Protein AF-A0A091B4Q3-F1 (afdb_monomer)

Foldseek 3Di:
DVVVVVCVVCVVVVVVVVVVVVVVVVVVVVVVVVVVVVVVVLVVVLVQLVCLLLQQHPVRHGHDLVSNLVSLVVCVVVLVCLVVLLCVLVVDPVVPSDDPVSCVRRVVSSVVSNVVSD

Sequence (118 aa):
MMILQFISQNKDLIGLITVSIAGIFVFIKWIDNRNRELKEKRYKTYMDLIGVISGKRVDSSTPNLTEQIAAVWFLLEYKEYYEITTKIFSESDLENMANEIWVQHVLPHIHKLLKEIS

pLDDT: mean 88.36, std 7.77, 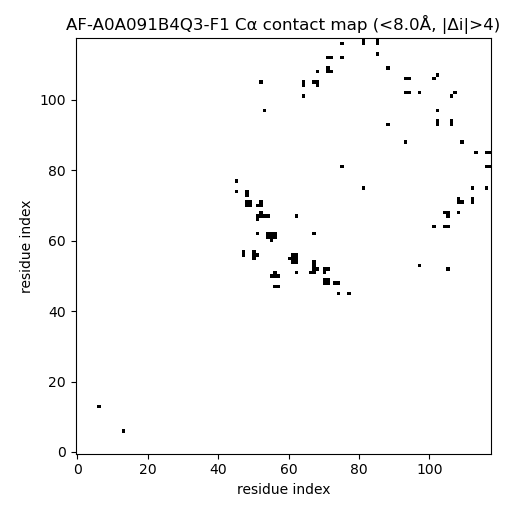range [58.88, 96.44]

Nearest PDB structures (foldseek):
  9had-assembly1_A  TM=3.048E-01  e=9.253E+00  Dermatophagoides farinae

Radius of gyration: 25.97 Å; Cα contacts (8 Å, |Δi|>4): 64; chains: 1; bounding box: 62×28×69 Å

Secondary structure (DSSP, 8-state):
-HHHHHHHHSHHHHHHHHHHHHHHHHHHHHHHHHHHHHHHHHHHHHHHHHHHHTT--TTSPPPPHHHHHHHHHHGGG-GGGHHHHHHHHHHS-HHHHS-HHHHHHTHHHHHHHHHHH-

Structure (mmCIF, N/CA/C/O backbone):
data_AF-A0A091B4Q3-F1
#
_entry.id   AF-A0A091B4Q3-F1
#
loop_
_atom_site.group_PDB
_atom_site.id
_atom_site.type_symbol
_atom_site.label_atom_id
_atom_site.label_alt_id
_atom_site.label_comp_id
_atom_site.label_asym_id
_atom_site.label_entity_id
_atom_site.label_seq_id
_atom_site.pdbx_PDB_ins_code
_atom_site.Cartn_x
_atom_site.Cartn_y
_atom_site.Cartn_z
_atom_site.occupancy
_atom_site.B_iso_or_equiv
_atom_site.auth_seq_id
_atom_site.auth_comp_id
_atom_site.auth_asym_id
_atom_site.auth_atom_id
_atom_site.pdbx_PDB_model_num
ATOM 1 N N . MET A 1 1 ? -43.521 10.292 39.252 1.00 58.88 1 MET A N 1
ATOM 2 C CA . MET A 1 1 ? -42.911 10.166 40.598 1.00 58.88 1 MET A CA 1
ATOM 3 C C . MET A 1 1 ? -42.033 8.917 40.733 1.00 58.88 1 MET A C 1
ATOM 5 O O . MET A 1 1 ? -40.909 9.047 41.194 1.00 58.88 1 MET A O 1
ATOM 9 N N . MET A 1 2 ? -42.471 7.750 40.239 1.00 72.25 2 MET A N 1
ATOM 10 C CA . MET A 1 2 ? -41.724 6.477 40.315 1.00 72.25 2 MET A CA 1
ATOM 11 C C . MET A 1 2 ? -40.337 6.488 39.632 1.00 72.25 2 MET A C 1
ATOM 13 O O . MET A 1 2 ? -39.372 5.972 40.184 1.00 72.25 2 MET A O 1
ATOM 17 N N . ILE A 1 3 ? -40.208 7.131 38.464 1.00 75.19 3 ILE A N 1
ATOM 18 C CA . ILE A 1 3 ? -38.946 7.182 37.694 1.00 75.19 3 ILE A CA 1
ATOM 19 C C . ILE A 1 3 ? -37.865 8.012 38.408 1.00 75.19 3 ILE A C 1
ATOM 21 O O . ILE A 1 3 ? -36.706 7.617 38.448 1.00 75.19 3 ILE A O 1
ATOM 25 N N . LEU A 1 4 ? -38.236 9.141 39.019 1.00 76.81 4 LEU A N 1
ATOM 26 C CA . LEU A 1 4 ? -37.291 10.002 39.744 1.00 76.81 4 LEU A CA 1
ATOM 27 C C . LEU A 1 4 ? -36.762 9.327 41.016 1.00 76.81 4 LEU A C 1
ATOM 29 O O . LEU A 1 4 ? -35.579 9.449 41.323 1.00 76.81 4 LEU A O 1
ATOM 33 N N . GLN A 1 5 ? -37.612 8.574 41.720 1.00 79.69 5 GLN A N 1
ATOM 34 C CA . GLN A 1 5 ? -37.189 7.770 42.871 1.00 79.69 5 GLN A CA 1
ATOM 35 C C . GLN A 1 5 ? -36.240 6.645 42.449 1.00 79.69 5 GLN A C 1
ATOM 37 O O . GLN A 1 5 ? -35.200 6.467 43.078 1.00 79.69 5 GLN A O 1
ATOM 42 N N . PHE A 1 6 ? -36.536 5.959 41.341 1.00 79.00 6 PHE A N 1
ATOM 43 C CA . PHE A 1 6 ? -35.657 4.933 40.781 1.00 79.00 6 PHE A CA 1
ATOM 44 C C . PHE A 1 6 ? -34.274 5.489 40.404 1.00 79.00 6 PHE A C 1
ATOM 46 O O . PHE A 1 6 ? -33.256 4.909 40.778 1.00 79.00 6 PHE A O 1
ATOM 53 N N . ILE A 1 7 ? -34.225 6.637 39.719 1.00 78.75 7 ILE A N 1
ATOM 54 C CA . ILE A 1 7 ? -32.966 7.303 39.346 1.00 78.75 7 ILE A CA 1
ATOM 55 C C . ILE A 1 7 ? -32.193 7.749 40.592 1.00 78.75 7 ILE A C 1
ATOM 57 O O . ILE A 1 7 ? -30.980 7.577 40.647 1.00 78.75 7 ILE A O 1
ATOM 61 N N . SER A 1 8 ? -32.875 8.286 41.608 1.00 81.06 8 SER A N 1
ATOM 62 C CA . SER A 1 8 ? -32.227 8.718 42.850 1.00 81.06 8 SER A CA 1
ATOM 63 C C . SER A 1 8 ? -31.638 7.553 43.647 1.00 81.06 8 SER A C 1
ATOM 65 O O . SER A 1 8 ? -30.591 7.722 44.262 1.00 81.06 8 SER A O 1
ATOM 67 N N . GLN A 1 9 ? -32.296 6.390 43.651 1.00 86.25 9 GLN A N 1
ATOM 68 C CA . GLN A 1 9 ? -31.835 5.199 44.374 1.00 86.25 9 GLN A CA 1
ATOM 69 C C . GLN A 1 9 ? -30.707 4.460 43.648 1.00 86.25 9 GLN A C 1
ATOM 71 O O . GLN A 1 9 ? -29.874 3.837 44.295 1.00 86.25 9 GLN A O 1
ATOM 76 N N . ASN A 1 10 ? -30.655 4.550 42.317 1.00 88.06 10 ASN A N 1
ATOM 77 C CA . ASN A 1 10 ? -29.676 3.842 41.487 1.00 88.06 10 ASN A CA 1
ATOM 78 C C . ASN A 1 10 ? -28.649 4.785 40.843 1.00 88.06 10 ASN A C 1
ATOM 80 O O . ASN A 1 10 ? -27.992 4.408 39.875 1.00 88.06 10 ASN A O 1
ATOM 84 N N . LYS A 1 11 ? -28.515 6.017 41.349 1.00 85.44 11 LYS A N 1
ATOM 85 C CA . LYS A 1 11 ? -27.694 7.079 40.748 1.00 85.44 11 LYS A CA 1
ATOM 86 C C . LYS A 1 11 ? -26.252 6.636 40.498 1.00 85.44 11 LYS A C 1
ATOM 88 O O . LYS A 1 11 ? -25.724 6.890 39.418 1.00 85.44 11 LYS A O 1
ATOM 93 N N . ASP A 1 12 ? -25.651 5.938 41.457 1.00 87.81 12 ASP A N 1
ATOM 94 C CA . ASP A 1 12 ? -24.267 5.466 41.355 1.00 87.81 12 ASP A CA 1
ATOM 95 C C . ASP A 1 12 ? -24.122 4.361 40.305 1.00 87.81 12 ASP A C 1
ATOM 97 O O . ASP A 1 12 ? -23.183 4.377 39.512 1.00 87.81 12 ASP A O 1
ATOM 101 N N . LEU A 1 13 ? -25.095 3.449 40.228 1.00 89.06 13 LEU A N 1
ATOM 102 C CA . LEU A 1 13 ? -25.124 2.378 39.232 1.00 89.06 13 LEU A CA 1
ATOM 103 C C . LEU A 1 13 ? -25.328 2.937 37.815 1.00 89.06 13 LEU A C 1
ATOM 105 O O . LEU A 1 13 ? -24.629 2.548 36.885 1.00 89.06 13 LEU A O 1
ATOM 109 N N . ILE A 1 14 ? -26.247 3.894 37.652 1.00 88.19 14 ILE A N 1
ATOM 110 C CA . ILE A 1 14 ? -26.491 4.589 36.381 1.00 88.19 14 ILE A CA 1
ATOM 111 C C . ILE A 1 14 ? -25.250 5.386 35.966 1.00 88.19 14 ILE A C 1
ATOM 113 O O . ILE A 1 14 ? -24.865 5.359 34.796 1.00 88.19 14 ILE A O 1
ATOM 117 N N . GLY A 1 15 ? -24.602 6.068 36.914 1.00 88.00 15 GLY A N 1
ATOM 118 C CA . GLY A 1 15 ? -23.350 6.785 36.687 1.00 88.00 15 GLY A CA 1
ATOM 119 C C . GLY A 1 15 ? -22.236 5.850 36.222 1.00 88.00 15 GLY A C 1
ATOM 120 O O . GLY A 1 15 ? -21.606 6.118 35.201 1.00 88.00 15 GLY A O 1
ATOM 121 N N . LEU A 1 16 ? -22.056 4.717 36.907 1.00 90.81 16 LEU A N 1
ATOM 122 C CA . LEU A 1 16 ? -21.085 3.688 36.540 1.00 90.81 16 LEU A CA 1
ATOM 123 C C . LEU A 1 16 ? -21.344 3.163 35.123 1.00 90.81 16 LEU A C 1
ATOM 125 O O . LEU A 1 16 ? -20.439 3.183 34.298 1.00 90.81 16 LEU A O 1
ATOM 129 N N . ILE A 1 17 ? -22.586 2.776 34.811 1.00 92.31 17 ILE A N 1
ATOM 130 C CA . ILE A 1 17 ? -22.971 2.285 33.480 1.00 92.31 17 ILE A CA 1
ATOM 131 C C . ILE A 1 17 ? -22.696 3.346 32.412 1.00 92.31 17 ILE A C 1
ATOM 133 O O . ILE A 1 17 ? -22.131 3.037 31.366 1.00 92.31 17 ILE A O 1
ATOM 137 N N . THR A 1 18 ? -23.046 4.605 32.679 1.00 90.94 18 THR A N 1
ATOM 138 C CA . THR A 1 18 ? -22.825 5.711 31.738 1.00 90.94 18 THR A CA 1
ATOM 139 C C . THR A 1 18 ? -21.336 5.915 31.464 1.00 90.94 18 THR A C 1
ATOM 141 O O . THR A 1 18 ? -20.934 6.011 30.305 1.00 90.94 18 THR A O 1
ATOM 144 N N . VAL A 1 19 ? -20.503 5.929 32.509 1.00 93.81 19 VAL A N 1
ATOM 145 C CA . VAL A 1 19 ? -19.044 6.061 32.379 1.00 93.81 19 VAL A CA 1
ATOM 146 C C . VAL A 1 19 ? -18.446 4.854 31.657 1.00 93.81 19 VAL A C 1
ATOM 148 O O . VAL A 1 19 ? -17.611 5.032 30.772 1.00 93.81 19 VAL A O 1
ATOM 151 N N . SER A 1 20 ? -18.895 3.636 31.967 1.00 93.38 20 SER A N 1
ATOM 152 C CA . SER A 1 20 ? -18.443 2.419 31.289 1.00 93.38 20 SER A CA 1
ATOM 153 C C . SER A 1 20 ? -18.787 2.435 29.799 1.00 93.38 20 SER A C 1
ATOM 155 O O . SER A 1 20 ? -17.919 2.160 28.972 1.00 93.38 20 SER A O 1
ATOM 157 N N . ILE A 1 21 ? -20.016 2.817 29.436 1.00 95.31 21 ILE A N 1
ATOM 158 C CA . ILE A 1 21 ? -20.439 2.940 28.034 1.00 95.31 21 ILE A CA 1
ATOM 159 C C . ILE A 1 21 ? -19.628 4.026 27.321 1.00 95.31 21 ILE A C 1
ATOM 161 O O . ILE A 1 21 ? -19.137 3.795 26.216 1.00 95.31 21 ILE A O 1
ATOM 165 N N . ALA A 1 22 ? -19.437 5.189 27.952 1.00 94.44 22 ALA A N 1
ATOM 166 C CA . ALA A 1 22 ? -18.627 6.265 27.388 1.00 94.44 22 ALA A CA 1
ATOM 167 C C . ALA A 1 22 ? -17.172 5.819 27.156 1.00 94.44 22 ALA A C 1
ATOM 169 O O . ALA A 1 22 ? -16.610 6.084 26.093 1.00 94.44 22 ALA A O 1
ATOM 170 N N . GLY A 1 23 ? -16.582 5.090 28.108 1.00 95.69 23 GLY A N 1
ATOM 171 C CA . GLY A 1 23 ? -15.241 4.521 27.981 1.00 95.69 23 GLY A CA 1
ATOM 172 C C . GLY A 1 23 ? -15.123 3.541 26.812 1.00 95.69 23 GLY A C 1
ATOM 173 O O . GLY A 1 23 ? -14.208 3.667 25.999 1.00 95.69 23 GLY A O 1
ATOM 174 N N . ILE A 1 24 ? -16.082 2.619 26.671 1.00 96.44 24 ILE A N 1
ATOM 175 C CA . ILE A 1 24 ? -16.132 1.670 25.547 1.00 96.44 24 ILE A CA 1
ATOM 176 C C . ILE A 1 24 ? -16.269 2.414 24.215 1.00 96.44 24 ILE A C 1
ATOM 178 O O . ILE A 1 24 ? -15.564 2.098 23.260 1.00 96.44 24 ILE A O 1
ATOM 182 N N . PHE A 1 25 ? -17.130 3.429 24.146 1.00 95.50 25 PHE A N 1
ATOM 183 C CA . PHE A 1 25 ? -17.317 4.216 22.929 1.00 95.50 25 PHE A CA 1
ATOM 184 C C . PHE A 1 25 ? -16.029 4.932 22.498 1.00 95.50 25 PHE A C 1
ATOM 186 O O . PHE A 1 25 ? -15.643 4.875 21.329 1.00 95.50 25 PHE A O 1
ATOM 193 N N . VAL A 1 26 ? -15.330 5.570 23.442 1.00 95.69 26 VAL A N 1
ATOM 194 C CA .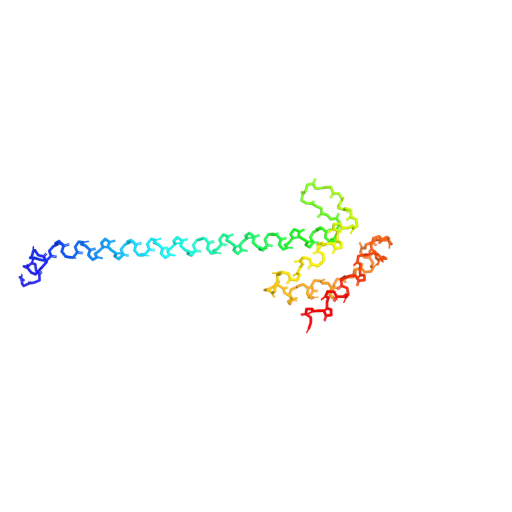 VAL A 1 26 ? -14.033 6.211 23.176 1.00 95.69 26 VAL A CA 1
ATOM 195 C C . VAL A 1 26 ? -13.001 5.183 22.714 1.00 95.69 26 VAL A C 1
ATOM 197 O O . VAL A 1 26 ? -12.260 5.449 21.769 1.00 95.69 26 VAL A O 1
ATOM 200 N N . PHE A 1 27 ? -12.981 4.001 23.329 1.00 95.25 27 PHE A N 1
ATOM 201 C CA . PHE A 1 27 ? -12.070 2.925 22.956 1.00 95.25 27 PHE A CA 1
ATOM 202 C C . PHE A 1 27 ? -12.323 2.404 21.535 1.00 95.25 27 PHE A C 1
ATOM 204 O O . PHE A 1 27 ? -11.382 2.301 20.750 1.00 95.25 27 PHE A O 1
ATOM 211 N N . ILE A 1 28 ? -13.585 2.159 21.164 1.00 96.06 28 ILE A N 1
ATOM 212 C CA . ILE A 1 28 ? -13.962 1.760 19.798 1.00 96.06 28 ILE A CA 1
ATOM 213 C C . ILE A 1 28 ? -13.516 2.828 18.798 1.00 96.06 28 ILE A C 1
ATOM 215 O O . ILE A 1 28 ? -12.833 2.521 17.823 1.00 96.06 28 ILE A O 1
ATOM 219 N N . LYS A 1 29 ? -13.810 4.102 19.080 1.00 95.56 29 LYS A N 1
ATOM 220 C CA . LYS A 1 29 ? -13.409 5.216 18.213 1.00 95.56 29 LYS A CA 1
ATOM 221 C C . LYS A 1 29 ? -11.888 5.314 18.051 1.00 95.56 29 LYS A C 1
ATOM 223 O O . LYS A 1 29 ? -11.401 5.665 16.977 1.00 95.56 29 LYS A O 1
ATOM 228 N N . TRP A 1 30 ? -11.132 5.018 19.107 1.00 95.69 30 TRP A N 1
ATOM 229 C CA . TRP A 1 30 ? -9.674 4.976 19.050 1.00 95.69 30 TRP A CA 1
ATOM 230 C C . TRP A 1 30 ? -9.166 3.825 18.170 1.00 95.69 30 TRP A C 1
ATOM 232 O O . TRP A 1 30 ? -8.296 4.060 17.329 1.00 95.69 30 TRP A O 1
ATOM 242 N N . ILE A 1 31 ? -9.744 2.623 18.296 1.00 95.88 31 ILE A N 1
ATOM 243 C CA . ILE A 1 31 ? -9.432 1.480 17.421 1.00 95.88 31 ILE A CA 1
ATOM 244 C C . ILE A 1 31 ? -9.715 1.835 15.959 1.00 95.88 31 ILE A C 1
ATOM 246 O O . ILE A 1 31 ? -8.856 1.627 15.101 1.00 95.88 31 ILE A O 1
ATOM 250 N N . ASP A 1 32 ? -10.877 2.418 15.672 1.00 94.44 32 ASP A N 1
ATOM 251 C CA . ASP A 1 32 ? -11.253 2.815 14.314 1.00 94.44 32 ASP A CA 1
ATOM 252 C C . ASP A 1 32 ? -10.270 3.827 13.726 1.00 94.44 32 ASP A C 1
ATOM 254 O O . ASP A 1 32 ? -9.810 3.673 12.590 1.00 94.44 32 ASP A O 1
ATOM 258 N N . ASN A 1 33 ? -9.881 4.836 14.513 1.00 94.69 33 ASN A N 1
ATOM 259 C CA . ASN A 1 33 ? -8.894 5.815 14.077 1.00 94.69 33 ASN A CA 1
ATOM 260 C C . ASN A 1 33 ? -7.530 5.161 13.801 1.00 94.69 33 ASN A C 1
ATOM 262 O O . ASN A 1 33 ? -6.919 5.418 12.764 1.00 94.69 33 ASN A O 1
ATOM 266 N N . ARG A 1 34 ? -7.075 4.264 14.682 1.00 94.56 34 ARG A N 1
ATOM 267 C CA . ARG A 1 34 ? -5.808 3.542 14.511 1.00 94.56 34 ARG A CA 1
ATOM 268 C C . ARG A 1 34 ? -5.824 2.650 13.271 1.00 94.56 34 ARG A C 1
ATOM 270 O O . ARG A 1 34 ? -4.830 2.598 12.546 1.00 94.56 34 ARG A O 1
ATOM 277 N N . ASN A 1 35 ? -6.947 1.990 13.000 1.00 93.88 35 ASN A N 1
ATOM 278 C CA . ASN A 1 35 ? -7.140 1.175 11.805 1.00 93.88 35 ASN A CA 1
ATOM 279 C C . ASN A 1 35 ? -7.103 2.023 10.531 1.00 93.88 35 ASN A C 1
ATOM 281 O O . ASN A 1 35 ? -6.462 1.628 9.556 1.00 93.88 35 ASN A O 1
ATOM 285 N N . ARG A 1 36 ? -7.737 3.201 10.537 1.00 93.25 36 ARG A N 1
ATOM 286 C CA . ARG A 1 36 ? -7.672 4.142 9.412 1.00 93.25 36 ARG A CA 1
ATOM 287 C C . ARG A 1 36 ? -6.239 4.605 9.149 1.00 93.25 36 ARG A C 1
ATOM 289 O O . ARG A 1 36 ? -5.777 4.496 8.020 1.00 93.25 36 ARG A O 1
ATOM 296 N N . GLU A 1 37 ? -5.511 5.018 10.185 1.00 94.44 37 GLU A N 1
ATOM 297 C CA . GLU A 1 37 ? -4.109 5.437 10.051 1.00 94.44 37 GLU A CA 1
ATOM 298 C C . GLU A 1 37 ? -3.208 4.312 9.517 1.00 94.44 37 GLU A C 1
ATOM 300 O O . GLU A 1 37 ? -2.303 4.557 8.722 1.00 94.44 37 GLU A O 1
ATOM 305 N N . LEU A 1 38 ? -3.437 3.061 9.939 1.00 92.94 38 LEU A N 1
ATOM 306 C CA . LEU A 1 38 ? -2.702 1.910 9.407 1.00 92.94 38 LEU A CA 1
ATOM 307 C C . LEU A 1 38 ? -3.005 1.677 7.924 1.00 92.94 38 LEU A C 1
ATOM 309 O O . LEU A 1 38 ? -2.074 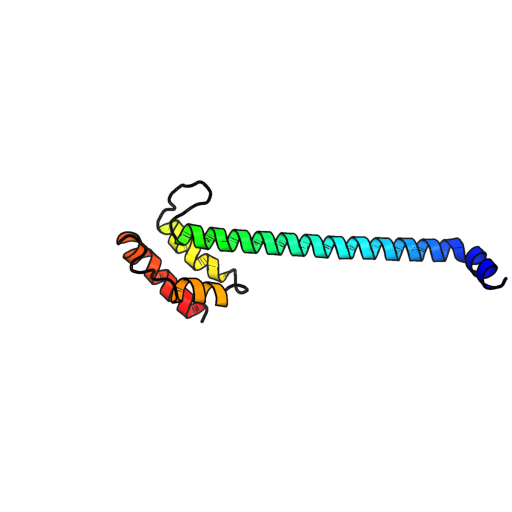1.436 7.157 1.00 92.94 38 LEU A O 1
ATOM 313 N N . LYS A 1 39 ? -4.273 1.786 7.511 1.00 91.88 39 LYS A N 1
ATOM 314 C CA . LYS A 1 39 ? -4.670 1.670 6.100 1.00 91.88 39 LYS A CA 1
ATOM 315 C C . LYS A 1 39 ? -4.041 2.767 5.245 1.00 91.88 39 LYS A C 1
ATOM 317 O O . LYS A 1 39 ? -3.441 2.457 4.222 1.00 91.88 39 LYS A O 1
ATOM 322 N N . GLU A 1 40 ? -4.110 4.019 5.690 1.00 93.19 40 GLU A N 1
ATOM 323 C CA . GLU A 1 40 ? -3.496 5.158 4.995 1.00 93.19 40 GLU A CA 1
ATOM 324 C C . GLU A 1 40 ? -1.981 4.988 4.867 1.00 93.19 40 GLU A C 1
ATOM 326 O O . GLU A 1 40 ? -1.421 5.182 3.788 1.00 93.19 40 GLU A O 1
ATOM 331 N N . LYS A 1 41 ? -1.311 4.554 5.944 1.00 93.88 41 LYS A N 1
ATOM 332 C CA . LYS A 1 41 ? 0.128 4.286 5.916 1.00 93.88 41 LYS A CA 1
ATOM 333 C C . LYS A 1 41 ? 0.473 3.169 4.931 1.00 93.88 41 LYS A C 1
ATOM 335 O O . LYS A 1 41 ? 1.391 3.349 4.140 1.00 93.88 41 LYS A O 1
ATOM 340 N N . ARG A 1 42 ? -0.265 2.049 4.940 1.00 93.50 42 ARG A N 1
ATOM 341 C CA . ARG A 1 42 ? -0.043 0.947 3.986 1.00 93.50 42 ARG A CA 1
ATOM 342 C C . ARG A 1 42 ? -0.272 1.386 2.546 1.00 93.50 42 ARG A C 1
ATOM 344 O O . ARG A 1 42 ? 0.550 1.068 1.697 1.00 93.50 42 ARG A O 1
ATOM 351 N N . TYR A 1 43 ? -1.342 2.133 2.278 1.00 94.00 43 TYR A N 1
ATOM 352 C CA . TYR A 1 43 ? -1.616 2.681 0.950 1.00 94.00 43 TYR A CA 1
ATOM 353 C C . TYR A 1 43 ? -0.486 3.597 0.469 1.00 94.00 43 TYR A C 1
ATOM 355 O O . TYR A 1 43 ? -0.010 3.463 -0.656 1.00 94.00 43 TYR A O 1
ATOM 363 N N . LYS A 1 44 ? -0.007 4.496 1.337 1.00 93.88 44 LYS A N 1
ATOM 364 C CA . LYS A 1 44 ? 1.110 5.383 1.013 1.00 93.88 44 LYS A CA 1
ATOM 365 C C . LYS A 1 44 ? 2.379 4.594 0.696 1.00 93.88 44 LYS A C 1
ATOM 367 O O . LYS A 1 44 ? 2.999 4.849 -0.326 1.00 93.88 44 LYS A O 1
ATOM 372 N N . THR A 1 45 ? 2.732 3.610 1.524 1.00 94.25 45 THR A N 1
ATOM 373 C CA . THR A 1 45 ? 3.910 2.767 1.274 1.00 94.25 45 THR A CA 1
ATOM 374 C C . THR A 1 45 ? 3.775 1.964 -0.019 1.00 94.25 45 THR A C 1
ATOM 376 O O . THR A 1 45 ? 4.742 1.865 -0.764 1.00 94.25 45 THR A O 1
ATOM 379 N N . TYR A 1 46 ? 2.584 1.445 -0.324 1.00 95.19 46 TYR A N 1
ATOM 380 C CA . TYR A 1 46 ? 2.312 0.798 -1.607 1.00 95.19 46 TYR A CA 1
ATOM 381 C C . TYR A 1 46 ? 2.573 1.749 -2.787 1.00 95.19 46 TYR A C 1
ATOM 383 O O . TYR A 1 46 ? 3.315 1.401 -3.702 1.00 95.19 46 TYR A O 1
ATOM 391 N N . MET A 1 47 ? 2.042 2.974 -2.746 1.00 92.38 47 MET A N 1
ATOM 392 C CA . MET A 1 47 ? 2.276 3.959 -3.808 1.00 92.38 47 MET A CA 1
ATOM 393 C C . MET A 1 47 ? 3.741 4.397 -3.904 1.00 92.38 47 MET A C 1
ATOM 395 O O . MET A 1 47 ? 4.245 4.599 -5.008 1.00 92.38 47 MET A O 1
ATOM 399 N N . ASP A 1 48 ? 4.446 4.487 -2.776 1.00 92.00 48 ASP A N 1
ATOM 400 C CA . ASP A 1 48 ? 5.883 4.763 -2.763 1.00 92.00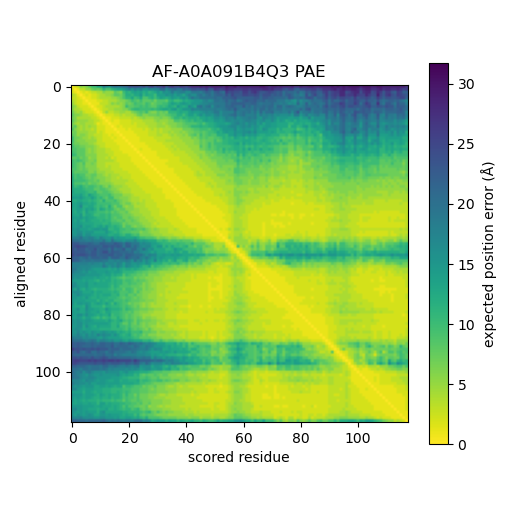 48 ASP A CA 1
ATOM 401 C C . ASP A 1 48 ? 6.667 3.635 -3.463 1.00 92.00 48 ASP A C 1
ATOM 403 O O . ASP A 1 48 ? 7.576 3.926 -4.239 1.00 92.00 48 ASP A O 1
ATOM 407 N N . LEU A 1 49 ? 6.296 2.359 -3.264 1.00 93.31 49 LEU A N 1
ATOM 408 C CA . LEU A 1 49 ? 6.902 1.223 -3.977 1.00 93.31 49 LEU A CA 1
ATOM 409 C C . LEU A 1 49 ? 6.661 1.309 -5.488 1.00 93.31 49 LEU A C 1
ATOM 411 O O . LEU A 1 49 ? 7.603 1.137 -6.258 1.00 93.31 49 LEU A O 1
ATOM 415 N N . ILE A 1 50 ? 5.437 1.632 -5.916 1.00 91.38 50 ILE A N 1
ATOM 416 C CA . ILE A 1 50 ? 5.125 1.855 -7.337 1.00 91.38 50 ILE 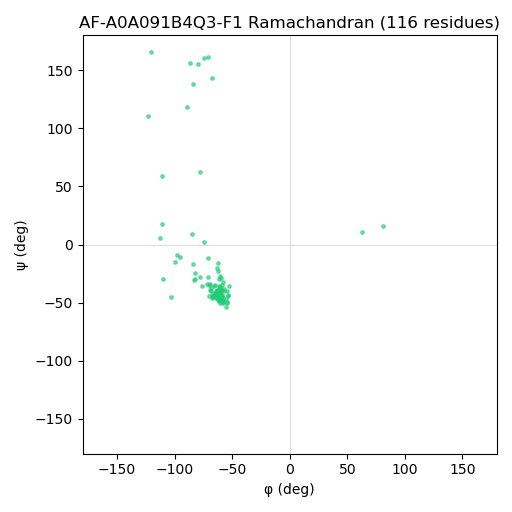A CA 1
ATOM 417 C C . ILE A 1 50 ? 5.987 2.990 -7.913 1.00 91.38 50 ILE A C 1
ATOM 419 O O . ILE A 1 50 ? 6.568 2.844 -8.990 1.00 91.38 50 ILE A O 1
ATOM 423 N N . GLY A 1 51 ? 6.144 4.093 -7.175 1.00 88.19 51 GLY A N 1
ATOM 424 C CA . GLY A 1 51 ? 7.025 5.196 -7.563 1.00 88.19 51 GLY A CA 1
ATOM 425 C C . GLY A 1 51 ? 8.482 4.754 -7.717 1.00 88.19 51 GLY A C 1
ATOM 426 O O . GLY A 1 51 ? 9.106 5.034 -8.743 1.00 88.19 51 GLY A O 1
ATOM 427 N N . VAL A 1 52 ? 9.002 3.982 -6.758 1.00 90.00 52 VAL A N 1
ATOM 428 C CA . VAL A 1 52 ? 10.356 3.414 -6.831 1.00 90.00 52 VAL A CA 1
ATOM 429 C C . VAL A 1 52 ? 10.519 2.550 -8.079 1.00 90.00 52 VAL A C 1
ATOM 431 O O . VAL A 1 52 ? 11.491 2.745 -8.802 1.00 90.00 52 VAL A O 1
ATOM 434 N N . ILE A 1 53 ? 9.561 1.670 -8.385 1.00 90.19 53 ILE A N 1
ATOM 435 C CA . ILE A 1 53 ? 9.589 0.820 -9.589 1.00 90.19 53 ILE A CA 1
ATOM 436 C C . ILE A 1 53 ? 9.633 1.669 -10.864 1.00 90.19 53 ILE A C 1
ATOM 438 O O . ILE A 1 53 ? 10.370 1.336 -11.784 1.00 90.19 53 ILE A O 1
ATOM 442 N N . SER A 1 54 ? 8.914 2.794 -10.909 1.00 83.50 54 SER A N 1
ATOM 443 C CA . SER A 1 54 ? 8.953 3.739 -12.039 1.00 83.50 54 SER A CA 1
ATOM 444 C C . SER A 1 54 ? 10.225 4.601 -12.115 1.00 83.50 54 SER A C 1
ATOM 446 O O . SER A 1 54 ? 10.337 5.463 -12.983 1.00 83.50 54 SER A O 1
ATOM 448 N N . GLY A 1 55 ? 11.187 4.410 -11.205 1.00 79.94 55 GLY A N 1
ATOM 449 C CA . GLY A 1 55 ? 12.431 5.178 -11.173 1.00 79.94 55 GLY A CA 1
ATOM 450 C C . GLY A 1 55 ? 12.317 6.552 -10.507 1.00 79.94 55 GLY A C 1
ATOM 451 O O . GLY A 1 55 ? 13.217 7.376 -10.664 1.00 79.94 55 GLY A O 1
ATOM 452 N N . LYS A 1 56 ? 11.247 6.819 -9.745 1.00 77.06 56 LYS A N 1
ATOM 453 C CA . LYS A 1 56 ? 11.028 8.102 -9.064 1.00 77.06 56 LYS A CA 1
ATOM 454 C C . LYS A 1 56 ? 10.865 7.909 -7.560 1.00 77.06 56 LYS A C 1
ATOM 456 O O . LYS A 1 56 ? 9.838 7.421 -7.094 1.00 77.06 56 LYS A O 1
ATOM 461 N N . ARG A 1 57 ? 11.849 8.358 -6.778 1.00 73.12 57 ARG A N 1
ATOM 462 C CA . ARG A 1 57 ? 11.737 8.395 -5.314 1.00 73.12 57 ARG A CA 1
ATOM 463 C C . ARG A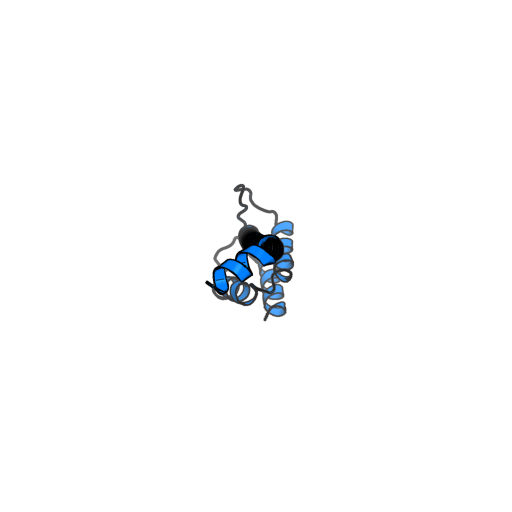 1 57 ? 11.080 9.701 -4.839 1.00 73.12 57 ARG A C 1
ATOM 465 O O . ARG A 1 57 ? 11.122 10.728 -5.517 1.00 73.12 57 ARG A O 1
ATOM 472 N N . VAL A 1 58 ? 10.489 9.666 -3.644 1.00 72.19 58 VAL A N 1
ATOM 473 C CA . VAL A 1 58 ? 9.865 10.823 -2.967 1.00 72.19 58 VAL A CA 1
ATOM 474 C C . VAL A 1 58 ? 10.853 11.978 -2.749 1.00 72.19 58 VAL A C 1
ATOM 476 O O . VAL A 1 58 ? 10.469 13.141 -2.824 1.00 72.19 58 VAL A O 1
ATOM 479 N N . ASP A 1 59 ? 12.132 11.673 -2.529 1.00 75.00 59 ASP A N 1
ATOM 480 C CA . ASP A 1 59 ? 13.216 12.653 -2.359 1.00 75.00 59 ASP A CA 1
ATOM 481 C C . ASP A 1 59 ? 13.817 13.145 -3.694 1.00 75.00 59 ASP A C 1
ATOM 483 O O . ASP A 1 59 ? 14.826 13.844 -3.696 1.00 75.00 59 ASP A O 1
ATOM 487 N N . SER A 1 60 ? 13.195 12.807 -4.831 1.00 68.56 60 SER A N 1
ATOM 488 C CA . SER A 1 60 ? 13.666 13.112 -6.193 1.00 68.56 60 SER A CA 1
ATOM 489 C C . SER A 1 60 ? 15.005 12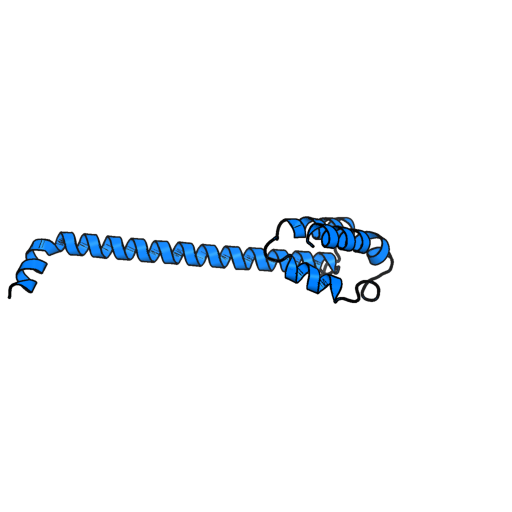.474 -6.585 1.00 68.56 60 SER A C 1
ATOM 491 O O . SER A 1 60 ? 15.550 12.807 -7.637 1.00 68.56 60 SER A O 1
ATOM 493 N N . SER A 1 61 ? 15.530 11.536 -5.791 1.00 76.44 61 SER A N 1
ATOM 494 C CA . SER A 1 61 ? 16.656 10.703 -6.211 1.00 76.44 61 SER A CA 1
ATOM 495 C C . SER A 1 61 ? 16.195 9.557 -7.120 1.00 76.44 61 SER A C 1
ATOM 497 O O . SER A 1 61 ? 15.037 9.124 -7.085 1.00 76.44 61 SER A O 1
ATOM 499 N N . THR A 1 62 ? 17.112 9.067 -7.956 1.00 80.12 62 THR A N 1
ATOM 500 C CA . THR A 1 62 ? 16.851 7.920 -8.835 1.00 80.12 62 THR A CA 1
ATOM 501 C C . THR A 1 62 ? 17.213 6.632 -8.087 1.00 80.12 62 THR A C 1
ATOM 503 O O . THR A 1 62 ? 18.383 6.470 -7.726 1.00 80.12 62 THR A O 1
ATOM 506 N N . PRO A 1 63 ? 16.262 5.715 -7.835 1.00 83.00 63 PRO A N 1
ATOM 507 C CA . PRO A 1 63 ? 16.556 4.445 -7.182 1.00 83.00 63 PRO A CA 1
ATOM 508 C C . PRO A 1 63 ? 17.420 3.563 -8.087 1.00 83.00 63 PRO A C 1
ATOM 510 O O . PRO A 1 63 ? 17.243 3.531 -9.308 1.00 83.00 63 PRO A O 1
ATOM 513 N N . ASN A 1 64 ? 18.351 2.819 -7.491 1.00 88.50 64 ASN A N 1
ATOM 514 C CA . ASN A 1 64 ? 19.169 1.865 -8.242 1.00 88.50 64 ASN A CA 1
ATOM 515 C C . ASN A 1 64 ? 18.330 0.652 -8.700 1.00 88.50 64 ASN A C 1
ATOM 517 O O . ASN A 1 64 ? 17.267 0.379 -8.149 1.00 88.50 64 ASN A O 1
ATOM 521 N N . LEU A 1 65 ? 18.808 -0.105 -9.693 1.00 89.19 65 LEU A N 1
ATOM 522 C CA . LEU A 1 65 ? 18.064 -1.249 -10.247 1.00 89.19 65 LEU A CA 1
ATOM 523 C C . LEU A 1 65 ? 17.700 -2.305 -9.195 1.00 89.19 65 LEU A C 1
ATOM 525 O O . LEU A 1 65 ? 16.601 -2.849 -9.229 1.00 89.19 65 LEU A O 1
ATOM 529 N N . THR A 1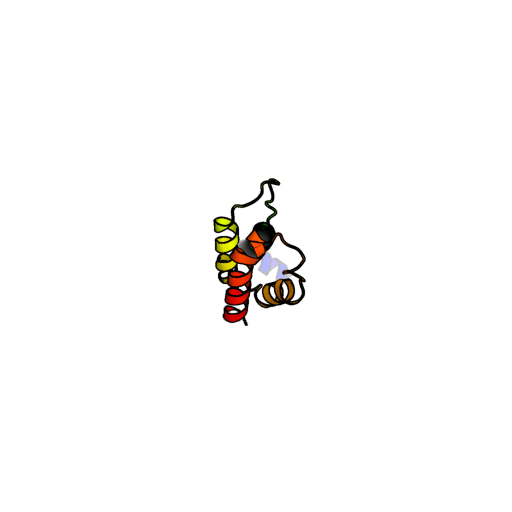 66 ? 18.594 -2.576 -8.244 1.00 90.50 66 THR A N 1
ATOM 530 C CA . THR A 1 66 ? 18.354 -3.552 -7.173 1.00 90.50 66 THR A CA 1
ATOM 531 C C . THR A 1 66 ? 17.183 -3.134 -6.288 1.00 90.50 66 THR A C 1
ATOM 533 O O . THR A 1 66 ? 16.347 -3.966 -5.950 1.00 90.50 66 THR A O 1
ATOM 536 N N . GLU A 1 67 ? 17.089 -1.849 -5.945 1.00 89.69 67 GLU A N 1
ATOM 537 C CA . GLU A 1 67 ? 15.967 -1.287 -5.191 1.00 89.69 67 GLU A CA 1
ATOM 538 C C . GLU A 1 67 ? 14.659 -1.390 -5.971 1.00 89.69 67 GLU A C 1
ATOM 540 O O . GLU A 1 67 ? 13.631 -1.724 -5.389 1.00 89.69 67 GLU A O 1
ATOM 545 N N . GLN A 1 68 ? 14.691 -1.155 -7.283 1.00 91.81 68 GLN A N 1
ATOM 546 C CA . GLN A 1 68 ? 13.504 -1.269 -8.130 1.00 91.81 68 GLN A CA 1
ATOM 547 C C . GLN A 1 68 ? 13.021 -2.719 -8.223 1.00 91.81 68 GLN A C 1
ATOM 549 O O . GLN A 1 68 ? 11.840 -2.984 -8.021 1.00 91.81 68 GLN A O 1
ATOM 554 N N . ILE A 1 69 ? 13.932 -3.675 -8.431 1.00 92.38 69 ILE A N 1
ATOM 555 C CA . ILE A 1 69 ? 13.612 -5.111 -8.431 1.00 92.38 69 ILE A CA 1
ATOM 556 C C . ILE A 1 69 ? 13.085 -5.550 -7.061 1.00 92.38 69 ILE A C 1
ATOM 558 O O . ILE A 1 69 ? 12.099 -6.280 -6.983 1.00 92.38 69 ILE A O 1
ATOM 562 N N . ALA A 1 70 ? 13.708 -5.099 -5.970 1.00 93.62 70 ALA A N 1
ATOM 563 C CA . ALA A 1 70 ? 13.227 -5.392 -4.625 1.00 93.62 70 ALA A CA 1
ATOM 564 C C . ALA A 1 70 ? 11.817 -4.828 -4.409 1.00 93.62 70 ALA A C 1
ATOM 566 O O . ALA A 1 70 ? 10.957 -5.529 -3.881 1.00 93.62 70 ALA A O 1
ATOM 567 N N . ALA A 1 71 ? 11.559 -3.598 -4.861 1.00 93.69 71 ALA A N 1
ATOM 568 C CA . ALA A 1 71 ? 10.250 -2.972 -4.754 1.00 93.69 71 ALA A CA 1
ATOM 569 C C . ALA A 1 71 ? 9.167 -3.770 -5.492 1.00 93.69 71 ALA A C 1
ATOM 571 O O . ALA A 1 71 ? 8.090 -3.941 -4.928 1.00 93.69 71 ALA A O 1
ATOM 572 N N . VAL A 1 72 ? 9.466 -4.326 -6.677 1.00 94.75 72 VAL A N 1
ATOM 573 C CA . VAL A 1 72 ? 8.554 -5.239 -7.395 1.00 94.75 72 VAL A CA 1
ATOM 574 C C . VAL A 1 72 ? 8.149 -6.411 -6.501 1.00 94.75 72 VAL A C 1
ATOM 576 O O . VAL A 1 72 ? 6.963 -6.669 -6.329 1.00 94.75 72 VAL A O 1
ATOM 579 N N . TRP A 1 73 ? 9.109 -7.095 -5.878 1.00 95.44 73 TRP A N 1
ATOM 580 C CA . TRP A 1 73 ? 8.812 -8.249 -5.025 1.00 95.44 73 TRP A CA 1
ATOM 581 C C . TRP A 1 73 ? 8.104 -7.875 -3.723 1.00 95.44 73 TRP A C 1
ATOM 583 O O . TRP A 1 73 ? 7.229 -8.609 -3.269 1.00 95.44 73 TRP A O 1
ATOM 593 N N . PHE A 1 74 ? 8.410 -6.710 -3.148 1.00 95.69 74 PHE A N 1
ATOM 594 C CA . PHE A 1 74 ? 7.708 -6.216 -1.963 1.00 95.69 74 PHE A CA 1
ATOM 595 C C . PHE A 1 74 ? 6.218 -5.955 -2.208 1.00 95.69 74 PHE A C 1
ATOM 597 O O . PHE A 1 74 ? 5.453 -5.952 -1.244 1.00 95.69 74 PHE A O 1
ATOM 604 N N . LEU A 1 75 ? 5.771 -5.794 -3.460 1.00 95.44 75 LEU A N 1
ATOM 605 C CA . LEU A 1 75 ? 4.343 -5.682 -3.768 1.00 95.44 75 LEU A CA 1
ATOM 606 C C . LEU A 1 75 ? 3.551 -6.942 -3.389 1.00 95.44 75 LEU A C 1
ATOM 608 O O . LEU A 1 75 ? 2.358 -6.828 -3.111 1.00 95.44 75 LEU A O 1
ATOM 612 N N . LEU A 1 76 ? 4.190 -8.115 -3.279 1.00 94.31 76 LEU A N 1
ATOM 613 C CA . LEU A 1 76 ? 3.534 -9.346 -2.821 1.00 94.31 76 LEU A CA 1
ATOM 614 C C . LEU A 1 76 ? 2.975 -9.234 -1.395 1.00 94.31 76 LEU A C 1
ATOM 616 O O . LEU A 1 76 ? 1.975 -9.878 -1.077 1.00 94.31 76 LEU A O 1
ATOM 620 N N . GLU A 1 77 ? 3.550 -8.379 -0.549 1.00 94.44 77 GLU A N 1
ATOM 621 C CA . GLU A 1 77 ? 3.061 -8.140 0.816 1.00 94.44 77 GLU A CA 1
ATOM 622 C C . GLU A 1 77 ? 1.732 -7.359 0.848 1.00 94.44 77 GLU A C 1
ATOM 624 O O . GLU A 1 77 ? 1.068 -7.275 1.884 1.00 94.44 77 GLU A O 1
ATOM 629 N N . TYR A 1 78 ? 1.310 -6.792 -0.286 1.00 94.44 78 TYR A N 1
ATOM 630 C CA . TYR A 1 78 ? 0.138 -5.926 -0.412 1.00 94.44 78 TYR A CA 1
ATOM 631 C C . TYR A 1 78 ? -0.991 -6.595 -1.199 1.00 94.44 78 TYR A C 1
ATOM 633 O O . TYR A 1 78 ? -1.466 -6.088 -2.216 1.00 94.44 78 TYR A O 1
ATOM 641 N N . LYS A 1 79 ? -1.438 -7.747 -0.691 1.00 93.25 79 LYS A N 1
ATOM 642 C CA . LYS A 1 79 ? -2.500 -8.581 -1.283 1.00 93.25 79 LYS A CA 1
ATOM 643 C C . LYS A 1 79 ? -3.780 -7.810 -1.580 1.00 93.25 79 LYS A C 1
ATOM 645 O O . LYS A 1 79 ? -4.429 -8.057 -2.590 1.00 93.25 79 LYS A O 1
ATOM 650 N N . GLU A 1 80 ? -4.127 -6.849 -0.727 1.00 93.00 80 GLU A N 1
ATOM 651 C CA . GLU A 1 80 ? -5.304 -5.998 -0.905 1.00 93.00 80 GLU A CA 1
ATOM 652 C C . GLU A 1 80 ? -5.271 -5.129 -2.176 1.00 93.00 80 GLU A C 1
ATOM 654 O O . GLU A 1 80 ? -6.314 -4.618 -2.580 1.00 93.00 80 GLU A O 1
ATOM 659 N N . TYR A 1 81 ? -4.105 -4.964 -2.808 1.00 94.62 81 TYR A N 1
ATOM 660 C CA . TYR A 1 81 ? -3.923 -4.128 -3.994 1.00 94.62 81 TYR A CA 1
ATOM 661 C C . TYR A 1 81 ? -3.586 -4.920 -5.259 1.00 94.62 81 TYR A C 1
ATOM 663 O O . TYR A 1 81 ? -3.366 -4.296 -6.288 1.00 94.62 81 TYR A O 1
ATOM 671 N N . TYR A 1 82 ? -3.587 -6.258 -5.239 1.00 94.44 82 TYR A N 1
ATOM 672 C CA . TYR A 1 82 ? -3.199 -7.069 -6.404 1.00 94.44 82 TYR A CA 1
ATOM 673 C C . TYR A 1 82 ? -3.974 -6.724 -7.678 1.00 94.44 82 TYR A C 1
ATOM 675 O O . TYR A 1 82 ? -3.360 -6.532 -8.721 1.00 94.44 82 TYR A O 1
ATOM 683 N N . GLU A 1 83 ? -5.295 -6.551 -7.599 1.00 92.81 83 GLU A N 1
ATOM 684 C CA . GLU A 1 83 ? -6.100 -6.163 -8.766 1.00 92.81 83 GLU A CA 1
ATOM 685 C C . GLU A 1 83 ? -5.652 -4.812 -9.354 1.00 92.81 83 GLU A C 1
ATOM 687 O O . GLU A 1 83 ? -5.569 -4.642 -10.570 1.00 92.81 83 GLU A O 1
ATOM 692 N N . ILE A 1 84 ? -5.328 -3.852 -8.485 1.00 92.19 84 ILE A N 1
ATOM 693 C CA . ILE A 1 84 ? -4.846 -2.527 -8.881 1.00 92.19 84 ILE A CA 1
ATOM 694 C C . ILE A 1 84 ? -3.438 -2.638 -9.469 1.00 92.19 84 ILE A C 1
ATOM 696 O O . ILE A 1 84 ? -3.182 -2.055 -10.516 1.00 92.19 84 ILE A O 1
ATOM 700 N N . THR A 1 85 ? -2.546 -3.404 -8.839 1.00 93.00 85 THR A N 1
ATOM 701 C CA . THR A 1 85 ? -1.194 -3.690 -9.334 1.00 93.00 85 THR A CA 1
ATOM 702 C C . THR A 1 85 ? -1.241 -4.275 -10.742 1.00 93.00 85 THR A C 1
ATOM 704 O O . THR A 1 85 ? -0.527 -3.806 -11.628 1.00 93.00 85 THR A O 1
ATOM 707 N N . THR A 1 86 ? -2.123 -5.253 -10.969 1.00 91.94 86 THR A N 1
ATOM 708 C CA . THR A 1 86 ? -2.331 -5.854 -12.285 1.00 91.94 86 THR A CA 1
ATOM 709 C C . THR A 1 86 ? -2.790 -4.811 -13.288 1.00 91.94 86 THR A C 1
ATOM 711 O O . THR A 1 86 ? -2.162 -4.687 -14.333 1.00 91.94 86 THR A O 1
ATOM 714 N N . LYS A 1 87 ? -3.809 -4.004 -12.976 1.00 90.50 87 LYS A N 1
ATOM 715 C CA . LYS A 1 87 ? -4.275 -2.935 -13.877 1.00 90.50 87 LYS A CA 1
ATOM 716 C C . LYS A 1 87 ? -3.168 -1.939 -14.210 1.00 90.50 87 LYS A C 1
ATOM 718 O O . LYS A 1 87 ? -2.928 -1.677 -15.382 1.00 90.50 87 LYS A O 1
ATOM 723 N N . ILE A 1 88 ? -2.444 -1.458 -13.197 1.00 88.81 88 ILE A N 1
ATOM 724 C CA . ILE A 1 88 ? -1.341 -0.507 -13.375 1.00 88.81 88 ILE A CA 1
ATOM 725 C C . ILE A 1 88 ? -0.321 -1.062 -14.364 1.00 88.81 88 ILE A C 1
ATOM 727 O O . ILE A 1 88 ? -0.012 -0.389 -15.337 1.00 88.81 88 ILE A O 1
ATOM 731 N N . PHE A 1 89 ? 0.192 -2.274 -14.162 1.00 89.88 89 PHE A N 1
ATOM 732 C CA . PHE A 1 89 ? 1.262 -2.785 -15.021 1.00 89.88 89 PHE A CA 1
ATOM 733 C C . PHE A 1 89 ? 0.780 -3.389 -16.345 1.00 89.88 89 PHE A C 1
ATOM 735 O O . PHE A 1 89 ? 1.554 -3.410 -17.294 1.00 89.88 89 PHE A O 1
ATOM 742 N N . SER A 1 90 ? -0.467 -3.856 -16.436 1.00 83.75 90 SER A N 1
ATOM 743 C CA . SER A 1 90 ? -0.999 -4.461 -17.671 1.00 83.75 90 SER A CA 1
ATOM 744 C C . SER A 1 90 ? -1.507 -3.422 -18.669 1.00 83.75 90 SER A C 1
ATOM 746 O O . SER A 1 90 ? -1.476 -3.665 -19.870 1.00 83.75 90 SER A O 1
ATOM 748 N N . GLU A 1 91 ? -2.006 -2.283 -18.181 1.00 79.50 91 GLU A N 1
ATOM 749 C CA . GLU A 1 91 ? -2.542 -1.201 -19.021 1.00 79.50 91 GLU A CA 1
ATOM 750 C C . GLU A 1 91 ? -1.499 -0.110 -19.310 1.00 79.50 91 GLU A C 1
ATOM 752 O O . GLU A 1 91 ? -1.723 0.752 -20.160 1.00 79.50 91 GLU A O 1
ATOM 757 N N . SER A 1 92 ? -0.356 -0.135 -18.619 1.00 76.75 92 SER A N 1
ATOM 758 C CA . SER A 1 92 ? 0.745 0.793 -18.878 1.00 76.75 92 SER A CA 1
ATOM 759 C C . SER A 1 92 ? 1.622 0.296 -20.019 1.00 76.75 92 SER A C 1
ATOM 761 O O . SER A 1 92 ? 1.998 -0.873 -20.063 1.00 76.75 92 SER A O 1
ATOM 763 N N . ASP A 1 93 ? 2.031 1.209 -20.897 1.00 77.38 93 ASP A N 1
ATOM 764 C CA . ASP A 1 93 ? 2.988 0.932 -21.970 1.00 77.38 93 ASP A CA 1
ATOM 765 C C . ASP A 1 93 ? 4.432 0.893 -21.428 1.00 77.38 93 ASP A C 1
ATOM 767 O O . ASP A 1 93 ? 5.282 1.729 -21.740 1.00 77.38 93 ASP A O 1
ATOM 771 N N . LEU A 1 94 ? 4.693 -0.054 -20.520 1.00 77.25 94 LEU A N 1
ATOM 772 C CA . LEU A 1 94 ? 5.934 -0.141 -19.742 1.00 77.25 94 LEU A CA 1
ATOM 773 C C . LEU A 1 94 ? 7.184 -0.297 -20.618 1.00 77.25 94 LEU A C 1
ATOM 775 O O . LEU A 1 94 ? 8.267 0.129 -20.221 1.00 77.25 94 LEU A O 1
ATOM 779 N N . GLU A 1 95 ? 7.033 -0.901 -21.796 1.00 71.75 95 GLU A N 1
ATOM 780 C CA . GLU A 1 95 ? 8.118 -1.128 -22.753 1.00 71.75 95 GLU A CA 1
ATOM 781 C C . GLU A 1 95 ? 8.601 0.179 -23.395 1.00 71.75 95 GLU A C 1
ATOM 783 O O . GLU A 1 95 ? 9.800 0.341 -23.616 1.00 71.75 95 GLU A O 1
ATOM 788 N N . ASN A 1 96 ? 7.693 1.133 -23.631 1.00 71.00 96 ASN A N 1
ATOM 789 C CA . ASN A 1 96 ? 8.009 2.409 -24.279 1.00 71.00 96 ASN A CA 1
ATOM 790 C C . ASN A 1 96 ? 8.192 3.573 -23.292 1.00 71.00 96 ASN A C 1
ATOM 792 O O . ASN A 1 96 ? 8.706 4.628 -23.664 1.00 71.00 96 ASN A O 1
ATOM 796 N N . MET A 1 97 ? 7.770 3.414 -22.035 1.00 67.00 97 MET A N 1
ATOM 797 C CA . MET A 1 97 ? 7.844 4.469 -21.016 1.00 67.00 97 MET A CA 1
ATOM 798 C C . MET A 1 97 ? 9.202 4.566 -20.307 1.00 67.00 97 MET A C 1
ATOM 800 O O . MET A 1 97 ? 9.477 5.580 -19.662 1.00 67.00 97 MET A O 1
ATOM 804 N N . ALA A 1 98 ? 10.045 3.535 -20.397 1.00 74.25 98 ALA A N 1
ATOM 805 C CA . ALA A 1 98 ? 11.274 3.427 -19.619 1.00 74.25 98 ALA A CA 1
ATOM 806 C C . ALA A 1 98 ? 12.533 3.329 -20.493 1.00 74.25 98 ALA A C 1
ATOM 808 O O . ALA A 1 98 ? 12.481 3.097 -21.697 1.00 74.25 98 ALA A O 1
ATOM 809 N N . ASN A 1 99 ? 13.698 3.525 -19.873 1.00 83.12 99 ASN A N 1
ATOM 810 C CA . ASN A 1 99 ? 14.974 3.358 -20.563 1.00 83.12 99 ASN A CA 1
ATOM 811 C C . ASN A 1 99 ? 15.308 1.871 -20.792 1.00 83.12 99 ASN A C 1
ATOM 813 O O . ASN A 1 99 ? 14.808 0.988 -20.096 1.00 83.12 99 ASN A O 1
ATOM 817 N N . GLU A 1 100 ? 16.207 1.601 -21.740 1.00 84.62 100 GLU A N 1
ATOM 818 C CA . GLU A 1 100 ? 16.571 0.238 -22.153 1.00 84.62 100 GLU A CA 1
ATOM 819 C C . GLU A 1 100 ? 17.075 -0.632 -20.988 1.00 84.62 100 GLU A C 1
ATOM 821 O O . GLU A 1 100 ? 16.696 -1.795 -20.859 1.00 84.62 100 GLU A O 1
ATOM 826 N N . ILE A 1 101 ? 17.868 -0.051 -20.084 1.00 85.88 101 ILE A N 1
ATOM 827 C CA . ILE A 1 101 ? 18.413 -0.746 -18.910 1.00 85.88 101 ILE A CA 1
ATOM 828 C C . ILE A 1 101 ? 17.279 -1.201 -17.977 1.00 85.88 101 ILE A C 1
ATOM 830 O O . ILE A 1 101 ? 17.288 -2.324 -17.471 1.00 85.88 101 ILE A O 1
ATOM 834 N N . TRP A 1 102 ? 16.285 -0.345 -17.753 1.00 89.00 102 TRP A N 1
ATOM 835 C CA . TRP A 1 102 ? 15.118 -0.662 -16.938 1.00 89.00 102 TRP A CA 1
ATOM 836 C C . TRP A 1 102 ? 14.286 -1.782 -17.563 1.00 89.00 102 TRP A C 1
ATOM 838 O O . TRP A 1 102 ? 13.924 -2.737 -16.877 1.00 89.00 102 TRP A O 1
ATOM 848 N N . VAL A 1 103 ? 14.040 -1.707 -18.874 1.00 87.44 103 VAL A N 1
ATOM 849 C CA . VAL A 1 103 ? 13.291 -2.732 -19.616 1.00 87.44 103 VAL A CA 1
ATOM 850 C C . VAL A 1 103 ? 14.007 -4.082 -19.552 1.00 87.44 103 VAL A C 1
ATOM 852 O O . VAL A 1 103 ? 13.369 -5.114 -19.371 1.00 87.44 103 VAL A O 1
ATOM 855 N N . GLN A 1 104 ? 15.338 -4.102 -19.619 1.00 89.44 104 GLN A N 1
ATOM 856 C CA . GLN A 1 104 ? 16.108 -5.345 -19.540 1.00 89.44 104 GLN A CA 1
ATOM 857 C C . GLN A 1 104 ? 16.132 -5.962 -18.133 1.00 89.44 104 GLN A C 1
ATOM 859 O O . GLN A 1 104 ? 16.148 -7.187 -18.004 1.00 89.44 104 GLN A O 1
ATOM 864 N N . HIS A 1 105 ? 16.134 -5.143 -17.076 1.00 89.12 105 HIS A N 1
ATOM 865 C CA . HIS A 1 105 ? 16.387 -5.624 -15.713 1.00 89.12 105 HIS A CA 1
ATOM 866 C C . HIS A 1 105 ? 15.183 -5.613 -14.774 1.00 89.12 105 HIS A C 1
ATOM 868 O O . HIS A 1 105 ? 15.147 -6.443 -13.875 1.00 89.12 105 HIS A O 1
ATOM 874 N N . VAL A 1 106 ? 14.211 -4.715 -14.936 1.00 90.25 106 VAL A N 1
ATOM 875 C CA . VAL A 1 106 ? 13.071 -4.557 -14.011 1.00 90.25 106 VAL A CA 1
ATOM 876 C C . VAL A 1 106 ? 11.803 -5.178 -14.592 1.00 90.25 106 VAL A C 1
ATOM 878 O O . VAL A 1 106 ? 11.128 -5.951 -13.908 1.00 90.25 106 VAL A O 1
ATOM 881 N N . LEU A 1 107 ? 11.513 -4.927 -15.871 1.00 91.00 107 LEU A N 1
ATOM 882 C CA . LEU A 1 107 ? 10.310 -5.436 -16.541 1.00 91.00 107 LEU A CA 1
ATOM 883 C C . LEU A 1 107 ? 10.139 -6.970 -16.456 1.00 91.00 107 LEU A C 1
ATOM 885 O O . LEU A 1 107 ? 9.027 -7.422 -16.172 1.00 91.00 107 LEU A O 1
ATOM 889 N N . PRO A 1 108 ? 11.191 -7.811 -16.589 1.00 93.12 108 PRO A N 1
ATOM 890 C CA . PRO A 1 108 ? 11.037 -9.258 -16.436 1.00 93.12 108 PRO A CA 1
ATOM 891 C C . PRO A 1 108 ? 10.550 -9.668 -15.042 1.00 93.12 108 PRO A C 1
ATOM 893 O O . PRO A 1 108 ? 9.873 -10.687 -14.902 1.00 93.12 108 PRO A O 1
ATOM 896 N N . HIS A 1 109 ? 10.886 -8.894 -14.006 1.00 93.75 109 HIS A N 1
ATOM 897 C CA . HIS A 1 109 ? 10.397 -9.135 -12.651 1.00 93.75 109 HIS A CA 1
ATOM 898 C C . HIS A 1 109 ? 8.947 -8.694 -12.489 1.00 93.75 109 HIS A C 1
ATOM 900 O O . HIS A 1 109 ? 8.194 -9.403 -11.831 1.00 93.75 109 HIS A O 1
ATOM 906 N N . ILE A 1 110 ? 8.529 -7.603 -13.136 1.00 92.06 110 ILE A N 1
ATOM 907 C CA . ILE A 1 110 ? 7.117 -7.195 -13.169 1.00 92.06 110 ILE A CA 1
ATOM 908 C C . ILE A 1 110 ? 6.272 -8.290 -13.826 1.00 92.06 110 ILE A C 1
ATOM 910 O O . ILE A 1 110 ? 5.263 -8.704 -13.267 1.00 92.06 110 ILE A O 1
ATOM 914 N N . HIS A 1 111 ? 6.718 -8.855 -14.951 1.00 92.81 111 HIS A N 1
ATOM 915 C CA . HIS A 1 111 ? 6.017 -9.976 -15.584 1.00 92.81 111 HIS A CA 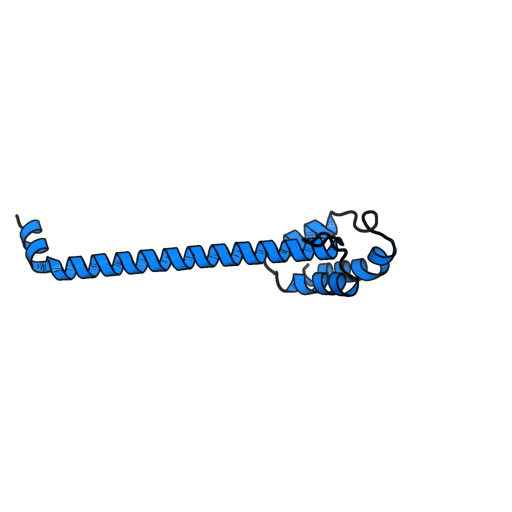1
ATOM 916 C C . HIS A 1 111 ? 5.935 -11.223 -14.692 1.00 92.81 111 HIS A C 1
ATOM 918 O O . HIS A 1 111 ? 4.936 -11.940 -14.734 1.00 92.81 111 HIS A O 1
ATOM 924 N N . LYS A 1 112 ? 6.969 -11.508 -13.889 1.00 94.19 112 LYS A N 1
ATOM 925 C CA . LYS A 1 112 ? 6.923 -12.599 -12.900 1.00 94.19 112 LYS A CA 1
ATOM 926 C C . LYS A 1 112 ? 5.933 -12.291 -11.780 1.00 94.19 112 LYS A C 1
ATOM 928 O O . LYS A 1 112 ? 5.106 -13.143 -11.487 1.00 94.19 112 LYS A O 1
ATOM 933 N N . LEU A 1 113 ? 5.967 -11.074 -11.236 1.00 93.88 113 LEU A N 1
ATOM 934 C CA . LEU A 1 113 ? 5.014 -10.613 -10.230 1.00 93.88 113 LEU A CA 1
ATOM 935 C C . LEU A 1 113 ? 3.573 -10.770 -10.728 1.00 93.88 113 LEU A C 1
ATOM 937 O O . LEU A 1 113 ? 2.760 -11.367 -10.035 1.00 93.88 113 LEU A O 1
ATOM 941 N N . LEU A 1 114 ? 3.269 -10.297 -11.941 1.00 92.31 114 LEU A N 1
ATOM 942 C CA . LEU A 1 114 ? 1.930 -10.399 -12.532 1.00 92.31 114 LEU A CA 1
ATOM 943 C C . LEU A 1 114 ? 1.441 -11.845 -12.653 1.00 92.31 114 LEU A C 1
ATOM 945 O O . LEU A 1 114 ? 0.260 -12.104 -12.459 1.00 92.31 114 LEU A O 1
ATOM 949 N N . LYS A 1 115 ? 2.341 -12.796 -12.925 1.00 92.69 115 LYS A N 1
ATOM 950 C CA . LYS A 1 115 ? 2.007 -14.228 -12.938 1.00 92.69 115 LYS A CA 1
ATOM 951 C C . LYS A 1 115 ? 1.747 -14.801 -11.547 1.00 92.69 115 LYS A C 1
ATOM 953 O O . LYS A 1 115 ? 1.038 -15.791 -11.449 1.00 92.69 115 LYS A O 1
ATOM 958 N N . GLU A 1 116 ? 2.350 -14.237 -10.504 1.00 92.62 116 GLU A N 1
ATOM 959 C CA . GLU A 1 116 ? 2.154 -14.694 -9.124 1.00 92.62 116 GLU A CA 1
ATOM 960 C C . GLU A 1 116 ? 0.890 -14.123 -8.476 1.00 92.62 116 GLU A C 1
ATOM 962 O O . GLU A 1 116 ? 0.318 -14.768 -7.599 1.00 92.62 116 GLU A O 1
ATOM 967 N N . ILE A 1 117 ? 0.467 -12.922 -8.883 1.00 91.06 117 ILE A N 1
ATOM 968 C CA . ILE A 1 117 ? -0.701 -12.237 -8.305 1.00 91.06 117 ILE A CA 1
ATOM 969 C C . ILE A 1 117 ? -1.992 -12.396 -9.122 1.00 91.06 117 ILE A C 1
ATOM 971 O O . ILE A 1 117 ? -3.048 -11.967 -8.650 1.00 91.06 117 ILE A O 1
ATOM 975 N N . SER A 1 118 ? -1.905 -12.962 -10.332 1.00 79.62 118 SER A N 1
ATOM 976 C CA . SER A 1 118 ? -3.051 -13.338 -11.175 1.00 79.62 118 SER A CA 1
ATOM 977 C C . SER A 1 118 ? -3.609 -14.707 -10.808 1.00 79.62 118 SER A C 1
ATOM 979 O O . SER A 1 118 ? -4.811 -14.891 -11.106 1.00 79.62 118 SER A O 1
#

Mean predicted aligned error: 7.8 Å

Solvent-accessible surface area (backbone atoms only — not comparable to full-atom values): 6677 Å² total; per-residue (Å²): 113,71,65,62,53,52,47,67,75,38,44,67,60,53,49,50,52,51,51,51,52,51,50,52,52,53,50,52,54,49,52,52,51,54,52,49,53,50,50,52,51,52,52,50,52,51,53,49,32,54,32,30,53,74,46,43,38,96,86,73,47,71,58,54,70,67,57,22,45,48,31,52,60,57,51,69,78,42,67,95,42,37,72,56,53,46,48,57,64,72,73,43,64,62,81,80,75,51,55,71,69,48,50,71,64,36,47,63,52,48,58,50,47,49,67,73,67,106